Protein AF-A0A382LI84-F1 (afdb_monomer)

Foldseek 3Di:
DDDDDDPPDDPVVVVVPVPPPPPPPVPPPPDPPPPPCPDDDDAQDWDADVVRPDIDHDHDDPDDDDDPDDDPDDDPVDDDDPDDDDD

Solvent-accessible surface area (backbone atoms only — not comparable to full-atom values): 6627 Å² total; per-residue (Å²): 138,87,84,88,84,79,88,84,75,60,73,75,65,66,69,68,68,73,76,79,77,66,81,80,69,84,70,82,74,83,62,90,62,92,70,83,70,67,80,86,76,58,66,78,45,78,47,64,48,79,95,60,80,41,80,48,68,45,65,91,60,104,70,86,89,82,68,95,81,77,75,89,82,76,56,82,92,61,68,84,79,92,74,85,86,85,132

pLDDT: mean 72.95, std 19.83, range [36.47, 96.44]

Mean predicted aligned error: 17.15 Å

Radius of gyration: 25.93 Å; Cα contacts (8 Å, |Δi|>4): 26; chains: 1; bounding box: 44×36×78 Å

Organism: NCBI:txid408172

Structure (mmCIF, N/CA/C/O backbone):
data_AF-A0A382LI84-F1
#
_entry.id   AF-A0A382LI84-F1
#
loop_
_atom_site.group_PDB
_atom_site.id
_atom_site.type_symbol
_atom_site.label_atom_id
_atom_site.label_alt_id
_atom_site.label_comp_id
_atom_site.label_asym_id
_atom_site.label_entity_id
_atom_site.label_seq_id
_atom_site.pdbx_PDB_ins_code
_atom_site.Cartn_x
_atom_site.Cartn_y
_atom_site.Cartn_z
_atom_site.occupancy
_atom_site.B_iso_or_equiv
_atom_site.auth_seq_id
_atom_site.auth_comp_id
_atom_site.auth_asym_id
_atom_site.auth_atom_id
_atom_site.pdbx_PDB_model_num
ATOM 1 N N . MET A 1 1 ? -18.996 0.695 -62.954 1.00 39.47 1 MET A N 1
ATOM 2 C CA . MET A 1 1 ? -18.030 1.781 -62.688 1.00 39.47 1 MET A CA 1
ATOM 3 C C . MET A 1 1 ? -18.721 2.806 -61.806 1.00 39.47 1 MET A C 1
ATOM 5 O O . MET A 1 1 ? -19.540 3.561 -62.307 1.00 39.47 1 MET A O 1
ATOM 9 N N . ILE A 1 2 ? -18.498 2.742 -60.493 1.00 36.47 2 ILE A N 1
ATOM 10 C CA . ILE A 1 2 ? -19.066 3.700 -59.535 1.00 36.47 2 ILE A CA 1
ATOM 11 C C . ILE A 1 2 ? -18.039 4.820 -59.376 1.00 36.47 2 ILE A C 1
ATOM 13 O O . ILE A 1 2 ? -16.907 4.567 -58.969 1.00 36.47 2 ILE A O 1
ATOM 17 N N . ILE A 1 3 ? -18.422 6.033 -59.764 1.00 41.47 3 ILE A N 1
ATOM 18 C CA . ILE A 1 3 ? -17.616 7.243 -59.615 1.00 41.47 3 ILE A CA 1
ATOM 19 C C . ILE A 1 3 ? -17.979 7.860 -58.260 1.00 41.47 3 ILE A C 1
ATOM 21 O O . ILE A 1 3 ? -19.115 8.284 -58.066 1.00 41.47 3 ILE A O 1
ATOM 25 N N . TYR A 1 4 ? -17.024 7.912 -57.331 1.00 46.66 4 TYR A N 1
ATOM 26 C CA . TYR A 1 4 ? -17.122 8.707 -56.105 1.00 46.66 4 TYR A CA 1
ATOM 27 C C . TYR A 1 4 ? -16.419 10.050 -56.310 1.00 46.66 4 TYR A C 1
ATOM 29 O O . TYR A 1 4 ? -15.213 10.060 -56.547 1.00 46.66 4 TYR A O 1
ATOM 37 N N . ASN A 1 5 ? -17.155 11.161 -56.194 1.00 38.94 5 ASN A N 1
ATOM 38 C CA . ASN A 1 5 ? -16.701 12.472 -55.686 1.00 38.94 5 ASN A CA 1
ATOM 39 C C . ASN A 1 5 ? -17.856 13.490 -55.836 1.00 38.94 5 ASN A C 1
ATOM 41 O O . ASN A 1 5 ? -18.549 13.454 -56.843 1.00 38.94 5 ASN A O 1
ATOM 45 N N . LYS A 1 6 ? -18.162 14.424 -54.931 1.00 41.34 6 LYS A N 1
ATOM 46 C CA . LYS A 1 6 ? -17.372 15.149 -53.926 1.00 41.34 6 LYS A CA 1
ATOM 47 C C . LYS A 1 6 ? -18.238 15.404 -52.688 1.00 41.34 6 LYS A C 1
ATOM 49 O O . LYS A 1 6 ? -19.363 15.877 -52.822 1.00 41.34 6 LYS A O 1
ATOM 54 N N . TYR A 1 7 ? -17.688 15.189 -51.496 1.00 58.53 7 TYR A N 1
ATOM 55 C CA . TYR A 1 7 ? -18.261 15.723 -50.260 1.00 58.53 7 TYR A CA 1
ATOM 56 C C . TYR A 1 7 ? -17.995 17.231 -50.198 1.00 58.53 7 TYR A C 1
ATOM 58 O O . TYR A 1 7 ? -16.856 17.669 -50.041 1.00 58.53 7 TYR A O 1
ATOM 66 N N . THR A 1 8 ? -19.040 18.041 -50.343 1.00 49.91 8 THR A N 1
ATOM 67 C CA . THR A 1 8 ? -18.996 19.488 -50.102 1.00 49.91 8 THR A CA 1
ATOM 68 C C . THR A 1 8 ? -19.096 19.735 -48.597 1.00 49.91 8 THR A C 1
ATOM 70 O O . THR A 1 8 ? -20.188 19.874 -48.049 1.00 49.91 8 THR A O 1
ATOM 73 N N . GLY A 1 9 ? -17.948 19.703 -47.918 1.00 55.81 9 GLY A N 1
ATOM 74 C CA . GLY A 1 9 ? -17.841 19.935 -46.479 1.00 55.81 9 GLY A CA 1
ATOM 75 C C . GLY A 1 9 ? -18.161 21.383 -46.107 1.00 55.81 9 GLY A C 1
ATOM 76 O O . GLY A 1 9 ? -17.505 22.312 -46.571 1.00 55.81 9 GLY A O 1
ATOM 77 N N . ASN A 1 10 ? -19.167 21.562 -45.250 1.00 54.22 10 ASN A N 1
ATOM 78 C CA . ASN A 1 10 ? -19.467 22.823 -44.580 1.00 54.22 10 ASN A CA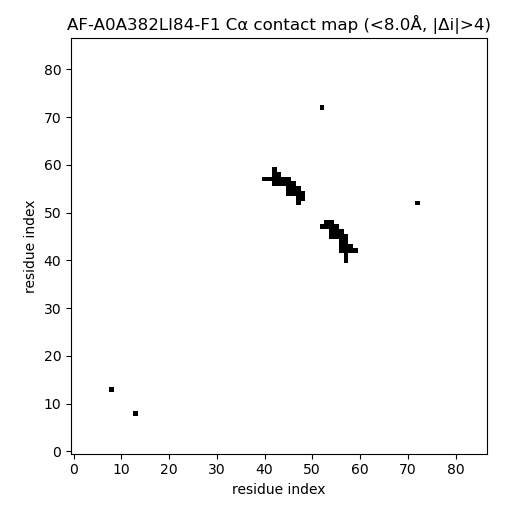 1
ATOM 79 C C . ASN A 1 10 ? -18.319 23.152 -43.610 1.00 54.22 10 ASN A C 1
ATOM 81 O O . ASN A 1 10 ? -18.010 22.346 -42.727 1.00 54.22 10 ASN A O 1
ATOM 85 N N . TRP A 1 11 ? -17.682 24.314 -43.776 1.00 51.78 11 TRP A N 1
ATOM 86 C CA . TRP A 1 11 ? -16.489 24.719 -43.020 1.00 51.78 11 TRP A CA 1
ATOM 87 C C . TRP A 1 11 ? -16.730 24.833 -41.506 1.00 51.78 11 TRP A C 1
ATOM 89 O O . TRP A 1 11 ? -15.781 24.709 -40.736 1.00 51.78 11 TRP A O 1
ATOM 99 N N . LEU A 1 12 ? -17.987 24.955 -41.061 1.00 52.88 12 LEU A N 1
ATOM 100 C CA . LEU A 1 12 ? -18.342 24.901 -39.636 1.00 52.88 12 LEU A CA 1
ATOM 101 C C . LEU A 1 12 ? -18.106 23.519 -38.998 1.00 52.88 12 LEU A C 1
ATOM 103 O O . LEU A 1 12 ? -17.882 23.425 -37.796 1.00 52.88 12 LEU A O 1
ATOM 107 N N . THR A 1 13 ? -18.128 22.445 -39.790 1.00 54.12 13 THR A N 1
ATOM 108 C CA . THR A 1 13 ? -18.009 21.062 -39.289 1.00 54.12 13 THR A CA 1
ATOM 109 C C . THR A 1 13 ? -16.557 20.633 -39.063 1.00 54.12 13 THR A C 1
ATOM 111 O O . THR A 1 13 ? -16.307 19.704 -38.304 1.00 54.12 13 THR A O 1
ATOM 114 N N . LEU A 1 14 ? -15.590 21.310 -39.693 1.00 51.31 14 LEU A N 1
ATOM 115 C CA . LEU A 1 14 ? -14.160 21.029 -39.507 1.00 51.31 14 LEU A CA 1
ATOM 116 C C . LEU A 1 14 ? -13.577 21.718 -38.265 1.00 51.31 14 LEU A C 1
ATOM 118 O O . LEU A 1 14 ? -12.590 21.239 -37.719 1.00 51.31 14 LEU A O 1
ATOM 122 N N . PHE A 1 15 ? -14.208 22.789 -37.778 1.00 51.19 15 PHE A N 1
ATOM 123 C CA . PHE A 1 15 ? -13.771 23.495 -36.568 1.00 51.19 15 PHE A CA 1
ATOM 124 C C . PHE A 1 15 ? -14.252 22.851 -35.259 1.00 51.19 15 PHE A C 1
ATOM 126 O O . PHE A 1 15 ? -13.716 23.153 -34.199 1.00 51.19 15 PHE A O 1
ATOM 133 N N . LEU A 1 16 ? -15.226 21.936 -35.317 1.00 52.50 16 LEU A N 1
ATOM 134 C CA . LEU A 1 16 ? -15.743 21.238 -34.135 1.00 52.50 16 LEU A CA 1
ATOM 135 C C . LEU A 1 16 ? -14.992 19.930 -33.814 1.00 52.50 16 LEU A C 1
ATOM 137 O O . LEU A 1 16 ? -15.239 19.324 -32.776 1.00 52.50 16 LEU A O 1
ATOM 141 N N . LEU A 1 17 ? -14.073 19.491 -34.686 1.00 51.34 17 LEU A N 1
ATOM 142 C CA . LEU A 1 17 ? -13.348 18.219 -34.546 1.00 51.34 17 LEU A CA 1
ATOM 143 C C . LEU A 1 17 ? -11.924 18.375 -33.974 1.00 51.34 17 LEU A C 1
ATOM 145 O O . LEU A 1 17 ? -11.236 17.381 -33.770 1.00 51.34 17 LEU A O 1
ATOM 149 N N . SER A 1 18 ? -11.471 19.597 -33.676 1.00 53.16 18 SER A N 1
ATOM 150 C CA . SER A 1 18 ? -10.155 19.844 -33.059 1.00 53.16 18 SER A CA 1
ATOM 151 C C . SER A 1 18 ? -10.180 19.905 -31.525 1.00 53.16 18 SER A C 1
ATOM 153 O O . SER A 1 18 ? -9.151 20.177 -30.918 1.00 53.16 18 SER A O 1
ATOM 155 N N . LEU A 1 19 ? -11.330 19.663 -30.884 1.00 51.62 19 LEU A N 1
ATOM 156 C CA . LEU A 1 19 ? -11.518 19.821 -29.432 1.00 51.62 19 LEU A CA 1
ATOM 157 C C . LEU A 1 19 ? -11.384 18.528 -28.608 1.00 51.62 19 LEU A C 1
ATOM 159 O O . LEU A 1 19 ? -11.555 18.572 -27.397 1.00 51.62 19 LEU A O 1
ATOM 163 N N . ILE A 1 20 ? -11.051 17.388 -29.224 1.00 57.38 20 ILE A N 1
ATOM 164 C CA . ILE A 1 20 ? -10.936 16.089 -28.520 1.00 57.38 20 ILE A CA 1
ATOM 165 C C . ILE A 1 20 ? -9.540 15.456 -28.569 1.00 57.38 20 ILE A C 1
ATOM 167 O O . ILE A 1 20 ? -9.357 14.338 -28.104 1.00 57.38 20 ILE A O 1
ATOM 171 N N . ALA A 1 21 ? -8.532 16.182 -29.055 1.00 54.56 21 ALA A N 1
ATOM 172 C CA . ALA A 1 21 ? -7.126 15.810 -28.876 1.00 54.56 21 ALA A CA 1
ATOM 173 C C . ALA A 1 21 ? -6.437 16.708 -27.832 1.00 54.56 21 ALA A C 1
ATOM 175 O O . ALA A 1 21 ? -5.271 17.064 -27.977 1.00 54.56 21 ALA A O 1
ATOM 176 N N . GLY A 1 22 ? -7.170 17.103 -26.787 1.00 45.50 22 GLY A N 1
ATOM 177 C CA . GLY A 1 22 ? -6.545 17.577 -25.561 1.00 45.50 22 GLY A CA 1
ATOM 178 C C . GLY A 1 22 ? -5.961 16.368 -24.846 1.00 45.50 22 GLY A C 1
ATOM 179 O O . GLY A 1 22 ? -6.706 15.481 -24.437 1.00 45.50 22 GLY A O 1
ATOM 180 N N . CYS A 1 23 ? -4.637 16.307 -24.716 1.00 61.59 23 CYS A N 1
ATOM 181 C CA . CYS A 1 23 ? -4.044 15.485 -23.672 1.00 61.59 23 CYS A CA 1
ATOM 182 C C . CYS A 1 23 ? -4.566 16.082 -22.365 1.00 61.59 23 CYS A 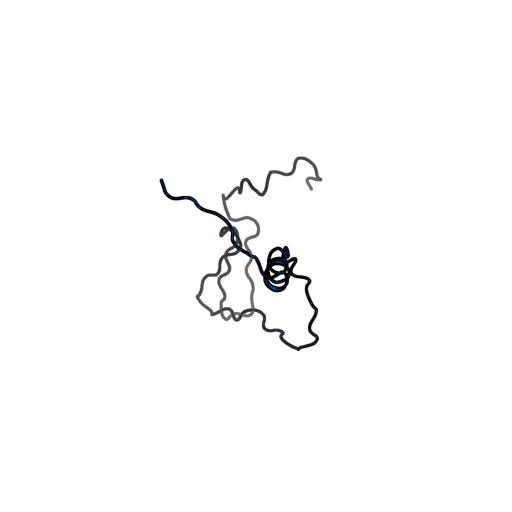C 1
ATOM 184 O O . CYS A 1 23 ? -4.204 17.208 -22.027 1.00 61.59 23 CYS A O 1
ATOM 186 N N . SER A 1 24 ? -5.501 15.409 -21.699 1.00 52.12 24 SER A N 1
ATOM 187 C CA . SER A 1 24 ? -5.914 15.817 -20.365 1.00 52.12 24 SER A CA 1
ATOM 188 C C . SER A 1 24 ? -4.724 15.575 -19.446 1.00 52.12 24 SER A C 1
ATOM 190 O O . SER A 1 24 ? -4.547 14.483 -18.910 1.00 52.12 24 SER A O 1
ATOM 192 N N . GLU A 1 25 ? -3.873 16.580 -19.297 1.00 61.44 25 GLU A N 1
ATOM 193 C CA . GLU A 1 25 ? -3.165 16.774 -18.046 1.00 61.44 25 GLU A CA 1
ATOM 194 C C . GLU A 1 25 ? -4.268 17.068 -17.027 1.00 61.44 25 GLU A C 1
ATOM 196 O O . GLU A 1 25 ? -4.988 18.054 -17.209 1.00 61.44 25 GLU A O 1
ATOM 201 N N . PRO A 1 26 ? -4.498 16.226 -16.003 1.00 48.12 26 PRO A N 1
ATOM 202 C CA . PRO A 1 26 ? -5.326 16.659 -14.899 1.00 48.12 26 PRO A CA 1
ATOM 203 C C . PRO A 1 26 ? -4.529 17.755 -14.191 1.00 48.12 26 PRO A C 1
ATOM 205 O O . PRO A 1 26 ? -3.717 17.490 -13.305 1.00 48.12 2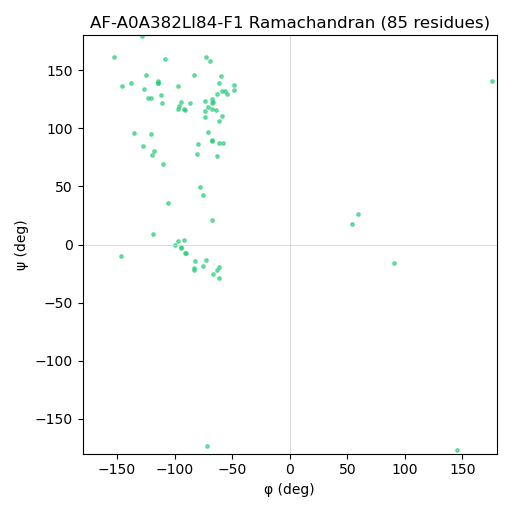6 PRO A O 1
ATOM 208 N N . SER A 1 27 ? -4.709 19.002 -14.629 1.00 49.34 27 SER A N 1
ATOM 209 C CA . SER A 1 27 ? -4.397 20.153 -13.806 1.00 49.34 27 SER A CA 1
ATOM 210 C C . SER A 1 27 ? -5.269 19.996 -12.576 1.00 49.34 27 SER A C 1
ATOM 212 O O . SER A 1 27 ? -6.491 20.050 -12.685 1.00 49.34 27 SER A O 1
ATOM 214 N N . GLY A 1 28 ? -4.641 19.717 -11.435 1.00 52.50 28 GLY A N 1
ATOM 215 C CA . GLY A 1 28 ? -5.290 19.800 -10.139 1.00 52.50 28 GLY A CA 1
ATOM 216 C C . GLY A 1 28 ? -5.807 21.220 -9.965 1.00 52.50 28 GLY A C 1
ATOM 217 O O . GLY A 1 28 ? -5.103 22.097 -9.472 1.00 52.50 28 GLY A O 1
ATOM 218 N N . GLU A 1 29 ? -7.021 21.454 -10.439 1.00 47.09 29 GLU A N 1
ATOM 219 C CA . GLU A 1 29 ? -7.811 22.613 -10.103 1.00 47.09 29 GLU A CA 1
ATOM 220 C C . GLU A 1 29 ? -8.231 22.419 -8.654 1.00 47.09 29 GLU 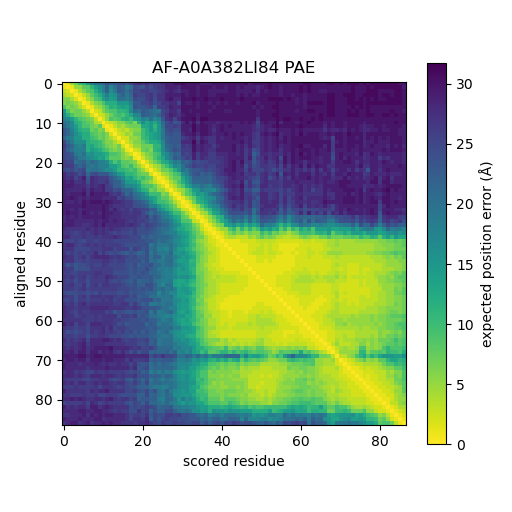A C 1
ATOM 222 O O . GLU A 1 29 ? -9.132 21.654 -8.317 1.00 47.09 29 GLU A O 1
ATOM 227 N N . GLN A 1 30 ? -7.450 23.056 -7.785 1.00 57.06 30 GLN A N 1
ATOM 228 C CA . GLN A 1 30 ? -7.715 23.200 -6.368 1.00 57.06 30 GLN A CA 1
ATOM 229 C C . GLN A 1 30 ? -9.032 23.968 -6.211 1.00 57.06 30 GLN A C 1
ATOM 231 O O . GLN A 1 30 ? -9.068 25.196 -6.148 1.00 57.06 30 GLN A O 1
ATOM 236 N N . LEU A 1 31 ? -10.130 23.219 -6.220 1.00 50.25 31 LEU A N 1
ATOM 237 C CA . LEU A 1 31 ? -11.442 23.663 -5.795 1.00 50.25 31 LEU A CA 1
ATOM 238 C C . LEU A 1 31 ? -11.406 23.825 -4.275 1.00 50.25 31 LEU A C 1
ATOM 240 O O . LEU A 1 31 ? -11.246 22.856 -3.543 1.00 50.25 31 LEU A O 1
ATOM 244 N N . ASP A 1 32 ? -11.629 25.050 -3.807 1.00 63.25 32 ASP A N 1
ATOM 245 C CA . ASP A 1 32 ? -11.875 25.398 -2.398 1.00 63.25 32 ASP A CA 1
ATOM 246 C C . ASP A 1 32 ? -13.227 24.850 -1.873 1.00 63.25 32 ASP A C 1
ATOM 248 O O . ASP A 1 32 ? -13.795 25.330 -0.889 1.00 63.25 32 ASP A O 1
ATOM 252 N N . THR A 1 33 ? -13.786 23.828 -2.524 1.00 45.34 33 THR A N 1
ATOM 253 C CA . THR A 1 33 ? -14.844 23.024 -1.926 1.00 45.34 33 THR A CA 1
ATOM 254 C C . THR A 1 33 ? -14.188 22.141 -0.881 1.00 45.34 33 THR A C 1
ATOM 256 O O . THR A 1 33 ? -13.277 21.386 -1.202 1.00 45.34 33 THR A O 1
ATOM 259 N N . ILE A 1 34 ? -14.655 22.226 0.365 1.00 53.47 34 ILE A N 1
ATOM 260 C CA . ILE A 1 34 ? -14.361 21.249 1.415 1.00 53.47 34 ILE A CA 1
ATOM 261 C C . ILE A 1 34 ? -14.953 19.906 0.968 1.00 53.47 34 ILE A C 1
ATOM 263 O O . ILE A 1 34 ? -16.017 19.496 1.418 1.00 53.47 34 ILE A O 1
ATOM 267 N N . ASP A 1 35 ? -14.285 19.249 0.036 1.00 57.62 35 ASP A N 1
ATOM 268 C CA . ASP A 1 35 ? -14.460 17.850 -0.283 1.00 57.62 35 ASP A CA 1
ATOM 269 C C . ASP A 1 35 ? -13.197 17.144 0.199 1.00 57.62 35 ASP A C 1
ATOM 271 O O . ASP A 1 35 ? -12.346 16.705 -0.564 1.00 57.62 35 ASP A O 1
ATOM 275 N N . ASN A 1 36 ? -13.055 17.097 1.526 1.00 57.97 36 ASN A N 1
ATOM 276 C CA . ASN A 1 36 ? -12.155 16.152 2.179 1.00 57.97 36 ASN A CA 1
ATOM 277 C C . ASN A 1 36 ? -12.793 14.752 2.153 1.00 57.97 36 ASN A C 1
ATOM 279 O O . ASN A 1 36 ? -12.813 14.078 3.184 1.00 57.97 36 ASN A O 1
ATOM 283 N N . SER A 1 37 ? -13.397 14.322 1.039 1.00 63.78 37 SER A N 1
ATOM 284 C CA . SER A 1 37 ? -13.733 12.912 0.884 1.00 63.78 37 SER A CA 1
ATOM 285 C C . SER A 1 37 ? -12.472 12.183 0.448 1.00 63.78 37 SER A C 1
ATOM 287 O O . SER A 1 37 ? -12.268 11.814 -0.707 1.00 63.78 37 SER A O 1
ATOM 289 N N . ASP A 1 38 ? -11.599 11.943 1.428 1.00 73.69 38 ASP A N 1
ATOM 290 C CA . ASP A 1 38 ? -10.794 10.736 1.344 1.00 73.69 38 ASP A CA 1
ATOM 291 C C . ASP A 1 38 ? -11.752 9.573 1.025 1.00 73.69 38 ASP A C 1
ATOM 293 O O . ASP A 1 38 ? -12.861 9.524 1.578 1.00 73.69 38 ASP A O 1
ATOM 297 N N . PRO A 1 39 ? -11.378 8.660 0.113 1.00 72.50 39 PRO A N 1
ATOM 298 C CA . PRO A 1 39 ? -12.234 7.538 -0.226 1.00 72.50 39 PRO A CA 1
ATOM 299 C C . PRO A 1 39 ? -12.605 6.776 1.048 1.00 72.50 39 PRO A C 1
ATOM 301 O O . PRO A 1 39 ? -11.741 6.426 1.855 1.00 72.50 39 PRO A O 1
ATOM 304 N N . GLU A 1 40 ? -13.901 6.526 1.233 1.00 87.75 40 GLU A N 1
ATOM 305 C CA . GLU A 1 40 ? -14.374 5.757 2.377 1.00 87.75 40 GLU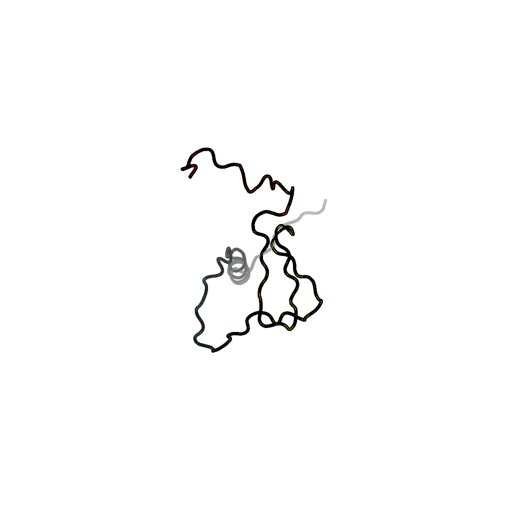 A CA 1
ATOM 306 C C . GLU A 1 40 ? -13.906 4.302 2.235 1.00 87.75 40 GLU A C 1
ATOM 308 O O . GLU A 1 40 ? -14.276 3.591 1.297 1.00 87.75 40 GLU A O 1
ATOM 313 N N . TYR A 1 41 ? -13.067 3.859 3.171 1.00 91.31 41 TYR A N 1
ATOM 314 C CA . TYR A 1 41 ? -12.577 2.488 3.229 1.00 91.31 41 TYR A CA 1
ATOM 315 C C . TYR A 1 41 ? -13.455 1.651 4.157 1.00 91.31 41 TYR A C 1
ATOM 317 O O . TYR A 1 41 ? -13.594 1.945 5.345 1.00 91.31 41 TYR A O 1
ATOM 325 N N . ILE A 1 42 ? -14.018 0.571 3.623 1.00 95.00 42 ILE A N 1
ATOM 326 C CA . ILE A 1 42 ? -14.933 -0.306 4.351 1.00 95.00 42 ILE A CA 1
ATOM 327 C C . ILE A 1 42 ? -14.115 -1.358 5.097 1.00 95.00 42 ILE A C 1
ATOM 329 O O . ILE A 1 42 ? -13.364 -2.119 4.490 1.00 95.00 42 ILE A O 1
ATOM 333 N N . ALA A 1 43 ? -14.261 -1.422 6.422 1.00 95.94 43 ALA A N 1
ATOM 334 C CA . ALA A 1 43 ? -13.542 -2.391 7.242 1.00 95.94 43 ALA A CA 1
ATOM 335 C C . ALA A 1 43 ? -13.795 -3.838 6.778 1.00 95.94 43 ALA A C 1
ATOM 337 O O . ALA A 1 43 ? -14.940 -4.254 6.604 1.00 95.94 43 ALA A O 1
ATOM 338 N N . GLY A 1 44 ? -12.718 -4.613 6.630 1.00 95.12 44 GLY A N 1
ATOM 339 C CA . GLY A 1 44 ? -12.762 -5.993 6.133 1.00 95.12 44 GLY A CA 1
ATOM 340 C C . GLY A 1 44 ? -12.621 -6.139 4.615 1.00 95.12 44 GLY A C 1
ATOM 341 O O . GLY A 1 44 ? -12.288 -7.233 4.159 1.00 95.12 44 GLY A O 1
ATOM 342 N N . GLU A 1 45 ? -12.789 -5.062 3.845 1.00 96.31 45 GLU A N 1
ATOM 343 C CA . GLU A 1 45 ? -12.457 -5.061 2.419 1.00 96.31 45 GLU A CA 1
ATOM 344 C C . GLU A 1 45 ? -10.939 -5.048 2.206 1.00 96.31 45 GLU A C 1
ATOM 346 O O . GLU A 1 45 ? -10.152 -4.730 3.101 1.00 96.31 45 GLU A O 1
ATOM 351 N N . THR A 1 46 ? -10.512 -5.429 1.003 1.00 96.44 46 THR A N 1
ATOM 352 C CA . THR A 1 46 ? -9.106 -5.350 0.595 1.00 96.44 46 THR A CA 1
ATOM 353 C C . THR A 1 46 ? -8.986 -4.459 -0.625 1.00 96.44 46 THR A C 1
ATOM 355 O O . THR A 1 46 ? -9.641 -4.679 -1.641 1.00 96.44 46 THR A O 1
ATOM 358 N N . TYR A 1 47 ? -8.117 -3.463 -0.521 1.00 95.81 47 TYR A N 1
ATOM 359 C CA . TYR A 1 47 ? -7.847 -2.500 -1.575 1.00 95.81 47 TYR A CA 1
ATOM 360 C C . TYR A 1 47 ? -6.415 -2.676 -2.057 1.00 95.81 47 TYR A C 1
ATOM 362 O O . TYR A 1 47 ? -5.496 -2.859 -1.257 1.00 95.81 47 TYR A O 1
ATOM 370 N N . TYR A 1 48 ? -6.227 -2.594 -3.368 1.00 95.00 48 TYR A N 1
ATOM 371 C CA . TYR A 1 48 ? -4.926 -2.735 -4.002 1.00 95.00 48 TYR A CA 1
ATOM 372 C C . TYR A 1 48 ? -4.509 -1.420 -4.646 1.00 95.00 48 TYR A C 1
ATOM 374 O O . TYR A 1 48 ? -5.320 -0.729 -5.265 1.00 95.00 48 TYR A O 1
ATOM 382 N N . GLY A 1 49 ? -3.229 -1.084 -4.509 1.00 91.31 49 GLY A N 1
ATOM 383 C CA . GLY A 1 49 ? -2.629 0.003 -5.270 1.00 91.31 49 GLY A CA 1
ATOM 384 C C . GLY A 1 49 ? -2.440 -0.360 -6.742 1.00 91.31 49 GLY A C 1
ATOM 385 O O . GLY A 1 49 ? -2.827 -1.432 -7.218 1.00 91.31 49 GLY A O 1
ATOM 386 N N . ARG A 1 50 ? -1.772 0.536 -7.474 1.00 92.19 50 ARG A N 1
ATOM 387 C CA . ARG A 1 50 ? -1.347 0.288 -8.858 1.00 92.19 50 ARG A CA 1
ATOM 388 C C . ARG A 1 50 ? -0.657 -1.075 -8.961 1.00 92.19 50 ARG A C 1
ATOM 390 O O . ARG A 1 50 ? 0.229 -1.383 -8.165 1.00 92.19 50 ARG A O 1
ATOM 397 N N . ASN A 1 51 ? -1.052 -1.858 -9.966 1.00 92.12 51 ASN A N 1
ATOM 398 C CA . ASN A 1 51 ? -0.476 -3.172 -10.266 1.00 92.12 51 ASN A CA 1
ATOM 399 C C . ASN A 1 51 ? -0.482 -4.156 -9.074 1.00 92.12 51 ASN A C 1
ATOM 401 O O . ASN A 1 51 ? 0.222 -5.157 -9.107 1.00 92.12 51 ASN A O 1
ATOM 405 N N . SER A 1 52 ? -1.287 -3.900 -8.035 1.00 91.88 52 SER A N 1
ATOM 406 C CA . SER A 1 52 ? -1.352 -4.695 -6.799 1.00 91.88 52 SER A CA 1
ATOM 407 C C . SER A 1 52 ? -0.036 -4.804 -6.017 1.00 91.88 52 SER A C 1
ATOM 409 O O . SER A 1 52 ? 0.152 -5.748 -5.257 1.00 91.88 52 SER A O 1
ATOM 411 N N . TYR A 1 53 ? 0.873 -3.832 -6.152 1.00 90.38 53 TYR A N 1
ATOM 412 C CA . TYR A 1 53 ? 2.138 -3.826 -5.394 1.00 90.38 53 TYR A CA 1
ATOM 413 C C . TYR A 1 53 ? 1.976 -3.428 -3.927 1.00 90.38 53 TYR A C 1
ATOM 415 O O . TYR A 1 53 ? 2.854 -3.690 -3.106 1.00 90.38 53 TYR A O 1
ATOM 423 N N . THR A 1 54 ? 0.864 -2.779 -3.595 1.00 91.12 54 THR A N 1
ATOM 424 C CA . THR A 1 54 ? 0.481 -2.462 -2.224 1.00 91.12 54 THR A CA 1
ATOM 425 C C . THR A 1 54 ? -0.902 -3.020 -1.947 1.00 91.12 54 THR A C 1
ATOM 427 O O . THR A 1 54 ? -1.765 -3.046 -2.827 1.00 91.12 54 THR A O 1
ATOM 430 N N . GLU A 1 55 ? -1.103 -3.453 -0.710 1.00 93.12 55 GLU A N 1
ATOM 431 C CA . GLU A 1 55 ? -2.373 -3.958 -0.212 1.00 93.12 55 GLU A CA 1
ATOM 432 C C . GLU A 1 55 ? -2.740 -3.181 1.053 1.00 93.12 55 GLU A C 1
ATOM 434 O O . GLU A 1 55 ? -1.905 -2.983 1.939 1.00 93.12 55 GLU A O 1
ATOM 439 N N . TYR A 1 56 ? -3.991 -2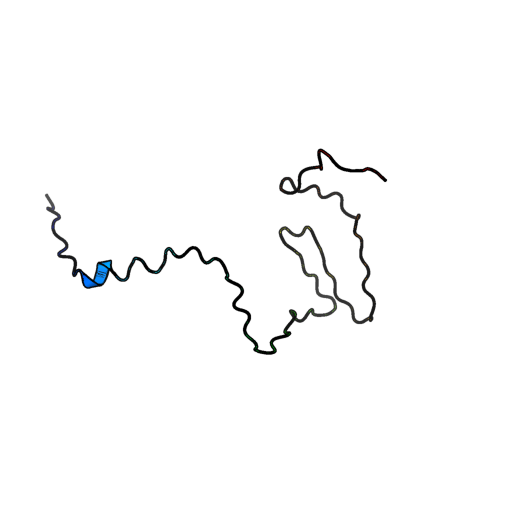.741 1.132 1.00 94.75 56 TYR A N 1
ATOM 440 C CA . TYR A 1 56 ? -4.557 -2.087 2.299 1.00 94.75 56 TYR A CA 1
ATOM 441 C C . TYR A 1 56 ? -5.799 -2.842 2.770 1.00 94.75 56 TYR A C 1
ATOM 443 O O . TYR A 1 56 ? -6.732 -3.075 2.001 1.00 94.75 56 TYR A O 1
ATOM 451 N N . ARG A 1 57 ? -5.801 -3.212 4.053 1.00 95.38 57 ARG A N 1
ATOM 452 C CA . ARG A 1 57 ? -6.924 -3.864 4.734 1.00 95.38 57 ARG A CA 1
ATOM 453 C C . ARG A 1 57 ? -7.373 -2.996 5.911 1.00 95.38 57 ARG A C 1
ATOM 455 O O . ARG A 1 57 ? -6.764 -3.089 6.982 1.00 95.38 57 ARG A O 1
ATOM 462 N N . PRO A 1 58 ? -8.383 -2.127 5.743 1.00 95.81 58 PRO A N 1
ATOM 463 C CA . PRO A 1 58 ? -8.931 -1.343 6.844 1.00 95.81 58 PRO A CA 1
ATOM 464 C C . PRO A 1 58 ? -9.527 -2.238 7.940 1.00 95.81 58 PRO A C 1
ATOM 466 O O . PRO A 1 58 ? -10.228 -3.220 7.678 1.00 95.81 58 PRO A O 1
ATOM 469 N N . GLY A 1 59 ? -9.277 -1.848 9.188 1.00 95.19 59 GLY A N 1
ATOM 470 C CA . GLY A 1 59 ? -9.936 -2.372 10.380 1.00 95.19 59 GLY A CA 1
ATOM 471 C C . GLY A 1 59 ? -10.483 -1.228 11.236 1.00 95.19 59 GLY A C 1
ATOM 472 O O . GLY A 1 59 ? -10.307 -0.062 10.909 1.00 95.19 59 GLY A O 1
ATOM 473 N N . ASN A 1 60 ? -11.124 -1.556 12.358 1.00 95.44 60 ASN A N 1
ATOM 474 C CA . ASN A 1 60 ? -11.800 -0.561 13.207 1.00 95.44 60 ASN A CA 1
ATOM 475 C C . ASN A 1 60 ? -10.942 -0.028 14.368 1.00 95.44 60 ASN A C 1
ATOM 477 O O . ASN A 1 60 ? -11.406 0.794 15.156 1.00 95.44 60 ASN A O 1
ATOM 481 N N . LEU A 1 61 ? -9.719 -0.535 14.537 1.00 96.38 61 LEU A N 1
ATOM 482 C CA . LEU A 1 61 ? -8.828 -0.083 15.602 1.00 96.38 61 LEU A CA 1
ATOM 483 C C . LEU A 1 61 ? -8.096 1.196 15.169 1.00 96.38 61 LEU A C 1
ATOM 485 O O . LEU A 1 61 ? -7.718 1.301 14.005 1.00 96.38 61 LEU A O 1
ATOM 489 N N . PRO A 1 62 ? -7.808 2.132 16.092 1.00 95.00 62 PRO A N 1
ATOM 490 C CA . PRO A 1 62 ? -7.044 3.344 15.799 1.00 95.00 62 PRO A CA 1
ATOM 491 C C . PRO A 1 62 ? -5.535 3.044 15.716 1.00 95.00 62 PRO A C 1
ATOM 493 O O . PRO A 1 62 ? -4.718 3.673 16.383 1.00 95.00 62 PRO A O 1
ATOM 496 N N . ILE A 1 63 ? -5.163 2.023 14.943 1.00 94.50 63 ILE A N 1
ATOM 497 C CA . ILE A 1 63 ? -3.786 1.587 14.720 1.00 94.50 63 ILE A CA 1
ATOM 498 C C . ILE A 1 63 ? -3.591 1.266 13.242 1.00 94.50 63 ILE A C 1
ATOM 500 O O . ILE A 1 63 ? -4.441 0.644 12.609 1.00 94.50 63 ILE A O 1
ATOM 504 N N . ILE A 1 64 ? -2.440 1.662 12.709 1.00 94.25 64 ILE A N 1
ATOM 505 C CA . ILE A 1 64 ? -1.998 1.300 11.364 1.00 94.25 64 ILE A CA 1
ATOM 506 C C . ILE A 1 64 ? -0.793 0.376 11.512 1.00 94.25 64 ILE A C 1
ATOM 508 O O . ILE A 1 64 ? 0.157 0.698 12.226 1.00 94.25 64 ILE A O 1
ATOM 512 N N . ILE A 1 65 ? -0.835 -0.773 10.840 1.00 94.25 65 ILE A N 1
ATOM 513 C CA . ILE A 1 65 ? 0.268 -1.736 10.794 1.00 94.25 65 ILE A CA 1
ATOM 514 C C . ILE A 1 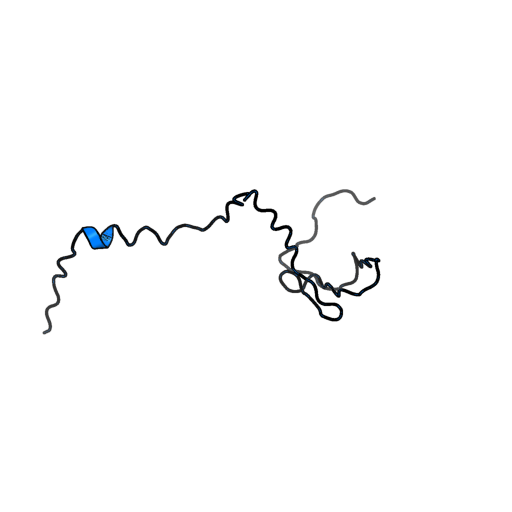65 ? 0.823 -1.728 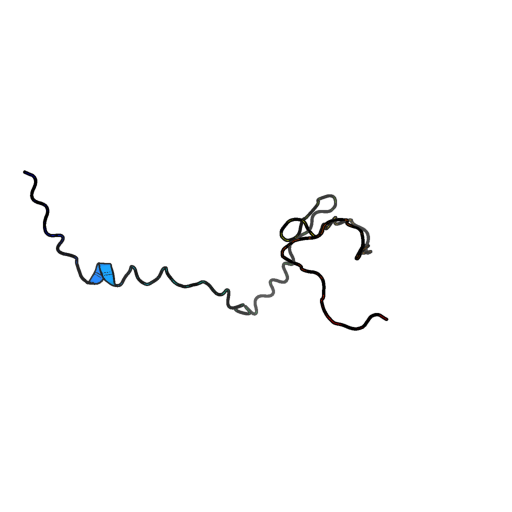9.372 1.00 94.25 65 ILE A C 1
ATOM 516 O O . ILE A 1 65 ? 0.089 -1.983 8.423 1.00 94.25 65 ILE A O 1
ATOM 520 N N . GLY A 1 66 ? 2.114 -1.426 9.229 1.00 92.88 66 GLY A N 1
ATOM 521 C CA . GLY A 1 66 ? 2.805 -1.411 7.942 1.00 92.88 66 GLY A CA 1
ATOM 522 C C . GLY A 1 66 ? 3.884 -2.486 7.858 1.00 92.88 66 GLY A C 1
ATOM 523 O O . GLY A 1 66 ? 4.621 -2.710 8.818 1.00 92.88 66 GLY A O 1
ATOM 524 N N . THR A 1 67 ? 4.012 -3.115 6.692 1.00 90.88 67 THR A N 1
ATOM 525 C CA . THR A 1 67 ? 5.070 -4.083 6.363 1.00 90.88 67 THR A CA 1
ATOM 526 C C . THR A 1 67 ? 5.886 -3.562 5.172 1.00 90.88 67 THR A C 1
ATOM 528 O O . THR A 1 67 ? 5.711 -4.017 4.045 1.00 90.88 67 THR A O 1
ATOM 531 N N . PRO A 1 68 ? 6.790 -2.583 5.389 1.00 80.25 68 PRO A N 1
ATOM 532 C CA . PRO A 1 68 ? 7.497 -1.892 4.302 1.00 80.25 68 PRO A CA 1
ATOM 533 C C . PRO A 1 68 ? 8.392 -2.821 3.468 1.00 80.25 68 PRO A C 1
ATOM 535 O O . PRO A 1 68 ? 8.697 -2.524 2.316 1.00 80.25 68 PRO A O 1
ATOM 538 N N . HIS A 1 69 ? 8.789 -3.959 4.040 1.00 74.50 69 HIS A N 1
ATOM 539 C CA . HIS A 1 69 ? 9.545 -5.010 3.372 1.00 74.50 69 HIS A CA 1
ATOM 540 C C . HIS A 1 69 ? 8.919 -6.353 3.737 1.00 74.50 69 HIS A C 1
ATOM 542 O O . HIS A 1 69 ? 9.173 -6.888 4.814 1.00 74.50 69 HIS A O 1
ATOM 548 N N . GLY A 1 70 ? 8.042 -6.863 2.877 1.00 63.31 70 GLY A N 1
ATOM 549 C CA . GLY A 1 70 ? 7.315 -8.102 3.168 1.00 63.31 70 GLY A CA 1
ATOM 550 C C . GLY A 1 70 ? 7.012 -8.984 1.963 1.00 63.31 70 GLY A C 1
ATOM 551 O O . GLY A 1 70 ? 6.591 -10.119 2.153 1.00 63.31 70 GLY A O 1
ATOM 552 N N . GLY A 1 71 ? 7.231 -8.492 0.743 1.00 79.88 71 GLY A N 1
ATOM 553 C CA . GLY A 1 71 ? 6.951 -9.227 -0.489 1.00 79.88 71 GLY A CA 1
ATOM 554 C C . GLY A 1 71 ? 8.217 -9.684 -1.211 1.00 79.88 71 GLY A C 1
ATOM 555 O O . GLY A 1 71 ? 9.298 -9.134 -1.013 1.00 79.88 71 GLY A O 1
ATOM 556 N N . SER A 1 72 ? 8.060 -10.682 -2.077 1.00 85.50 72 SER A N 1
ATOM 557 C CA . SER A 1 72 ? 9.075 -11.130 -3.042 1.00 85.50 72 SER A CA 1
ATOM 558 C C . SER A 1 72 ? 8.918 -10.486 -4.423 1.00 85.50 72 SER A C 1
ATOM 560 O O . SER A 1 72 ? 9.708 -10.769 -5.320 1.00 85.50 72 SER A O 1
ATOM 562 N N . GLU A 1 73 ? 7.884 -9.661 -4.606 1.00 87.19 73 GLU A N 1
ATOM 563 C CA . GLU A 1 73 ? 7.593 -8.995 -5.872 1.00 87.19 73 GLU A CA 1
ATOM 564 C C . GLU A 1 73 ? 8.724 -8.040 -6.258 1.00 87.19 73 GLU A C 1
ATOM 566 O O . GLU A 1 73 ? 9.148 -7.193 -5.467 1.00 87.19 73 GLU A O 1
ATOM 571 N N . LYS A 1 74 ? 9.198 -8.168 -7.500 1.00 88.81 74 LYS A N 1
ATOM 572 C CA . LYS A 1 74 ? 10.211 -7.292 -8.092 1.00 88.81 74 LYS A CA 1
ATOM 573 C C . LYS A 1 74 ? 9.694 -6.748 -9.425 1.00 88.81 74 LYS A C 1
ATOM 575 O O . LYS A 1 74 ? 9.976 -7.335 -10.470 1.00 88.81 74 LYS A O 1
ATOM 580 N N . PRO A 1 75 ? 8.916 -5.655 -9.397 1.00 89.12 75 PRO A N 1
ATOM 581 C CA . PRO A 1 75 ? 8.380 -5.041 -10.604 1.00 89.12 75 PRO A CA 1
ATOM 582 C C . PRO A 1 75 ? 9.483 -4.602 -11.568 1.00 89.12 75 PRO A C 1
ATOM 584 O O . PRO A 1 75 ? 10.394 -3.881 -11.169 1.00 89.12 75 PRO A O 1
ATOM 587 N N . GLU A 1 76 ? 9.366 -4.946 -12.852 1.00 90.75 76 GLU A N 1
ATOM 588 C CA . GLU A 1 76 ? 10.315 -4.482 -13.879 1.00 90.75 76 GLU A CA 1
ATOM 589 C C . GLU A 1 76 ? 10.322 -2.948 -14.020 1.00 90.75 76 GLU A C 1
ATOM 591 O O . GLU A 1 76 ? 11.351 -2.356 -14.336 1.00 90.75 76 GLU A O 1
ATOM 596 N N . GLU A 1 77 ? 9.190 -2.291 -13.731 1.00 91.81 77 GLU A N 1
ATOM 597 C CA . GLU A 1 77 ? 9.064 -0.827 -13.769 1.00 91.81 77 GLU A CA 1
ATOM 598 C C . GLU A 1 77 ? 9.782 -0.106 -12.615 1.00 91.81 77 GLU A C 1
ATOM 600 O O . GLU A 1 77 ? 9.971 1.109 -12.681 1.00 91.81 77 GLU A O 1
ATOM 605 N N . ILE A 1 78 ? 10.197 -0.839 -11.573 1.00 88.12 78 ILE A N 1
ATOM 606 C CA . ILE A 1 78 ? 10.949 -0.316 -10.425 1.00 88.12 78 ILE A CA 1
ATOM 607 C C . ILE A 1 78 ? 12.318 -1.017 -10.389 1.00 88.12 78 ILE A C 1
ATOM 609 O O . ILE A 1 78 ? 12.503 -1.985 -9.647 1.00 88.12 78 ILE A O 1
ATOM 613 N N . PRO A 1 79 ? 13.292 -0.569 -11.202 1.00 88.19 79 PRO A N 1
ATOM 614 C CA . PRO A 1 79 ? 14.601 -1.203 -11.267 1.00 88.19 79 PRO A CA 1
ATOM 615 C C . PRO A 1 79 ? 15.413 -0.978 -9.987 1.00 88.19 79 PRO A C 1
ATOM 617 O O . PRO A 1 79 ? 15.214 -0.010 -9.248 1.00 88.19 79 PRO A O 1
ATOM 620 N N . ASP A 1 80 ? 16.390 -1.859 -9.762 1.00 88.25 80 ASP A N 1
ATOM 621 C CA . ASP A 1 80 ? 17.321 -1.714 -8.647 1.00 88.25 80 ASP A CA 1
ATOM 622 C C . ASP A 1 80 ? 18.096 -0.392 -8.740 1.00 88.25 80 ASP A C 1
ATOM 624 O O . ASP A 1 80 ? 18.489 0.081 -9.811 1.00 88.25 80 ASP A O 1
ATOM 6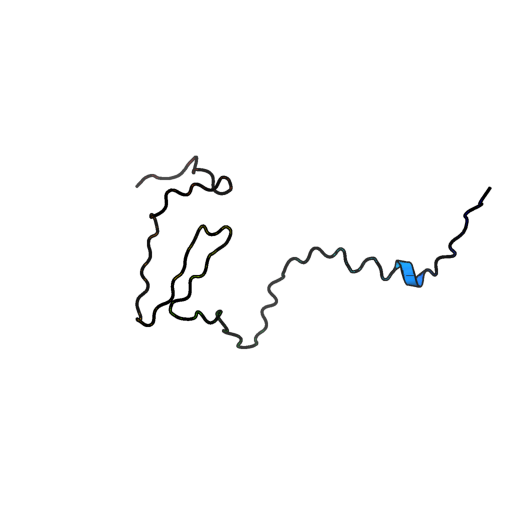28 N N . ARG A 1 81 ? 18.371 0.185 -7.571 1.00 86.88 81 ARG A N 1
ATOM 629 C CA . ARG A 1 81 ? 19.182 1.398 -7.444 1.00 86.88 81 ARG A CA 1
ATOM 630 C C . ARG A 1 81 ? 20.629 1.077 -7.837 1.00 86.88 81 ARG A C 1
ATOM 632 O O . ARG A 1 81 ? 21.233 0.192 -7.240 1.00 86.88 81 ARG A O 1
ATOM 639 N N . THR A 1 82 ? 21.211 1.815 -8.784 1.00 90.75 82 THR A N 1
ATOM 640 C CA . THR A 1 82 ? 22.620 1.637 -9.207 1.00 90.75 82 THR A CA 1
ATOM 641 C C . THR A 1 82 ? 23.615 2.505 -8.428 1.00 90.75 82 THR A C 1
ATOM 643 O O . THR A 1 82 ? 24.824 2.348 -8.580 1.00 90.75 82 THR A O 1
ATOM 646 N N . TRP A 1 83 ? 23.121 3.417 -7.587 1.00 90.62 83 TRP A N 1
ATOM 647 C CA . TRP A 1 83 ? 23.908 4.308 -6.733 1.00 90.62 83 TRP A CA 1
ATOM 648 C C . TRP A 1 83 ? 23.114 4.698 -5.474 1.00 90.62 83 TRP A C 1
ATOM 650 O O . TRP A 1 83 ? 21.890 4.555 -5.426 1.00 90.62 83 TRP A O 1
ATOM 660 N N . GLY A 1 84 ? 23.808 5.181 -4.440 1.00 86.19 84 GLY A N 1
ATOM 661 C CA . GLY A 1 84 ? 23.219 5.607 -3.165 1.00 86.19 84 GLY A CA 1
ATOM 662 C C . GLY A 1 84 ? 24.135 5.314 -1.976 1.00 86.19 84 GLY A C 1
ATOM 663 O O . GLY A 1 84 ? 25.247 4.823 -2.155 1.00 86.19 84 GLY A O 1
ATOM 664 N N . THR A 1 85 ? 23.669 5.611 -0.762 1.00 76.31 85 THR A N 1
ATOM 665 C CA . THR A 1 85 ? 24.368 5.230 0.474 1.00 76.31 85 THR A CA 1
ATOM 666 C C . THR A 1 85 ? 23.770 3.943 1.043 1.00 76.31 85 THR A C 1
ATOM 668 O O . THR A 1 85 ? 22.545 3.783 1.074 1.00 76.31 85 THR A O 1
ATOM 671 N N . THR A 1 86 ? 24.624 3.023 1.483 1.00 74.94 86 THR A N 1
ATOM 672 C CA . THR A 1 86 ? 24.254 1.934 2.394 1.00 74.94 86 THR A CA 1
ATOM 673 C C . THR A 1 86 ? 24.632 2.387 3.796 1.00 74.94 86 THR A C 1
ATOM 675 O O . THR A 1 86 ? 25.807 2.665 4.039 1.00 74.94 86 THR A O 1
ATOM 678 N N . VAL A 1 87 ? 23.635 2.539 4.669 1.00 62.81 87 VAL A N 1
ATOM 679 C CA . VAL A 1 87 ? 23.845 2.780 6.105 1.00 62.81 87 VAL A CA 1
ATOM 680 C C . VAL A 1 87 ? 24.190 1.488 6.829 1.00 62.81 87 VAL A C 1
ATOM 682 O O . VAL A 1 87 ? 23.716 0.425 6.366 1.00 62.81 87 VAL A O 1
#

Secondary structure (DSSP, 8-state):
----------GGGTTTSSSS------------S----PPPPPTT--EE-GGG-SEE---SSS-----SS------TTSPPPSS----

Sequence (87 aa):
MIIYNKYTGNWLTLFLLSLIAGCSEPSGEQLDTIDNSDPEYIAGETYYGRNSYTEYRPGNLPIIIGTPHGGSEKPEEIPDRTWGTTV